Protein AF-Q9XSU1-F1 (afdb_monomer)

Secondary structure (DSSP, 8-state):
-TTTTEEEEE-TTT-PEEEEEGGGBSS--TTBSS----TT---EEEEEEETTEEEEEEEESGGGPPP---TTSPBHHHHHHHHSSS---PPP----

Solvent-accessible surface area (backbone atoms only — not comparable to full-atom values): 5818 Å² total; per-residue (Å²): 77,78,90,79,36,36,46,70,45,76,36,90,87,79,71,46,72,30,38,35,46,35,83,27,46,65,36,53,29,87,56,37,66,56,54,47,69,30,91,92,58,73,66,38,62,45,82,42,87,44,101,89,44,59,24,42,32,66,28,18,12,64,98,69,37,54,24,83,27,29,90,85,46,54,52,40,68,68,61,64,56,66,78,72,65,85,76,81,70,84,84,79,79,88,77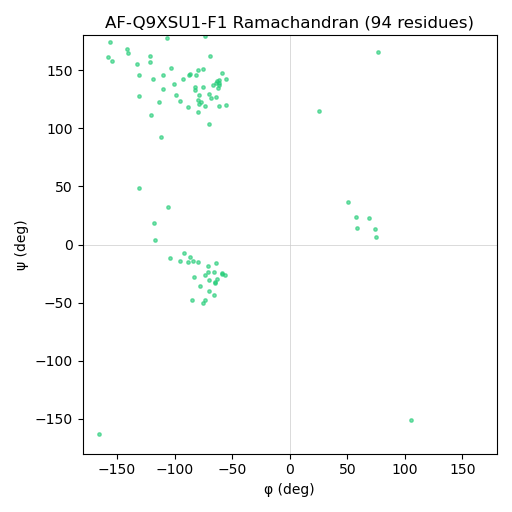,133

Nearest PDB structures (foldseek):
  7f3j-assembly2_C  TM=9.837E-01  e=1.255E-12  Homo sapiens
  6a6j-assembly2_C  TM=9.857E-01  e=1.255E-12  Danio rerio
  6lms-assembly1_A  TM=9.543E-01  e=3.914E-11  Homo sapiens
  1h95-assembly1_A  TM=7.565E-01  e=1.044E-06  Homo sapiens
  4a76-assembly3_E  TM=8.370E-01  e=3.052E-05  Xenopus tropicalis

InterPro domains:
  IPR002059 Cold-shock protein Csp, DNA-binding [PF00313] (1-61)
  IPR002059 Cold-shock protein Csp, DNA-binding [PR00050] (16-25)
  IPR002059 Cold-shock protein Csp, DNA-binding [PR00050] (35-53)
  IPR002059 Cold-shock protein Csp, DNA-binding [PS51857] (1-61)
  IPR002059 Cold-shock protein Csp, DNA-binding [cd04458] (1-61)
  IPR011129 Cold-shock domain [SM00357] (1-62)
  IPR012340 Nucleic acid-binding, OB-fold [G3DSA:2.40.50.140] (1-64)
  IPR012340 Nucleic acid-binding, OB-fold [SSF50249] (1-61)
  IPR019844 Cold-shock domain, conserved site [PS00352] (6-25)
  IPR050181 Cold shock domain-containing protein [PTHR11544] (1-92)

Foldseek 3Di:
DQVVQWDWDQDPPPRDTAIEGLVQQQAADPFFPGRAAADVAAWDFDWDQDPVGTHTHNIAHPPRHHHPGYPPTDTPVVVVCPPPVPPPDPDDDDDD

Structure (mmCIF, N/CA/C/O backbone):
data_AF-Q9XSU1-F1
#
_entry.id   AF-Q9XSU1-F1
#
loop_
_atom_site.group_PDB
_atom_site.id
_atom_site.type_symbol
_atom_site.label_atom_id
_atom_site.label_alt_id
_atom_site.label_comp_id
_atom_site.label_asym_id
_atom_site.label_entity_id
_atom_site.label_seq_id
_atom_site.pdbx_PDB_ins_code
_atom_site.Cartn_x
_atom_site.Cartn_y
_atom_site.Cartn_z
_atom_site.occupancy
_atom_site.B_iso_or_equiv
_atom_site.auth_seq_id
_atom_site.auth_comp_id
_atom_site.auth_asym_id
_atom_site.auth_atom_id
_atom_site.pdbx_PDB_model_num
ATOM 1 N N . ASN A 1 1 ? 8.821 2.631 4.835 1.00 79.44 1 ASN A N 1
ATOM 2 C CA . ASN A 1 1 ? 10.275 2.489 4.578 1.00 79.44 1 ASN A CA 1
ATOM 3 C C . ASN A 1 1 ? 10.505 1.422 3.509 1.00 79.44 1 ASN A C 1
ATOM 5 O O . ASN A 1 1 ? 10.239 0.252 3.749 1.00 79.44 1 ASN A O 1
ATOM 9 N N . VAL A 1 2 ? 11.013 1.813 2.336 1.00 79.81 2 VAL A N 1
ATOM 10 C CA . VAL A 1 2 ? 11.203 0.896 1.193 1.00 79.81 2 VAL A CA 1
ATOM 11 C C . VAL A 1 2 ? 12.232 -0.205 1.469 1.00 79.81 2 VAL A C 1
ATOM 13 O O . VAL A 1 2 ? 12.068 -1.312 0.973 1.00 79.81 2 VAL A O 1
ATOM 16 N N . ARG A 1 3 ? 13.279 0.067 2.262 1.00 81.81 3 AR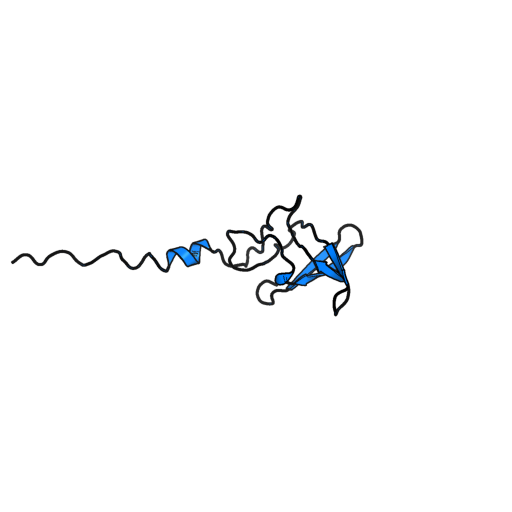G A N 1
ATOM 17 C CA . ARG A 1 3 ? 14.316 -0.932 2.579 1.00 81.81 3 ARG A CA 1
ATOM 18 C C . ARG A 1 3 ? 13.788 -2.030 3.488 1.00 81.81 3 ARG A C 1
ATOM 20 O O . ARG A 1 3 ? 14.118 -3.190 3.287 1.00 81.81 3 ARG A O 1
ATOM 27 N N . ASN A 1 4 ? 12.965 -1.648 4.457 1.00 88.12 4 ASN A N 1
ATOM 28 C CA . ASN A 1 4 ? 12.422 -2.593 5.422 1.00 88.12 4 ASN A CA 1
ATOM 29 C C . ASN A 1 4 ? 11.175 -3.319 4.889 1.00 88.12 4 ASN A C 1
ATOM 31 O O . ASN A 1 4 ? 10.751 -4.306 5.475 1.00 88.12 4 ASN A O 1
ATOM 35 N N . GLY A 1 5 ? 10.578 -2.834 3.794 1.00 90.94 5 GLY A N 1
ATOM 36 C CA . GLY A 1 5 ? 9.408 -3.458 3.176 1.00 90.94 5 GLY A CA 1
ATOM 37 C C . GLY A 1 5 ? 8.103 -3.255 3.949 1.00 90.94 5 GLY A C 1
ATOM 38 O O . GLY A 1 5 ? 7.124 -3.926 3.651 1.00 90.94 5 GLY A O 1
ATOM 39 N N . TYR A 1 6 ? 8.063 -2.337 4.916 1.00 93.50 6 TYR A N 1
ATOM 40 C CA . TYR A 1 6 ? 6.853 -2.007 5.668 1.00 93.50 6 TYR A CA 1
ATOM 41 C C . TYR A 1 6 ? 6.721 -0.505 5.932 1.00 93.50 6 TYR A C 1
ATOM 43 O O . TYR A 1 6 ? 7.675 0.274 5.782 1.00 93.50 6 TYR A O 1
ATOM 51 N N . GLY A 1 7 ? 5.524 -0.095 6.329 1.00 93.56 7 GLY A N 1
ATOM 52 C CA . GLY A 1 7 ? 5.182 1.267 6.713 1.00 93.56 7 GLY A CA 1
ATOM 53 C C . GLY A 1 7 ? 3.844 1.320 7.436 1.00 93.56 7 GLY A C 1
ATOM 54 O O . GLY A 1 7 ? 3.339 0.296 7.890 1.00 93.56 7 GLY A O 1
ATOM 55 N N . PHE A 1 8 ? 3.287 2.523 7.511 1.00 93.88 8 PHE A N 1
ATOM 56 C CA . PHE A 1 8 ? 1.979 2.786 8.093 1.00 93.88 8 PHE A CA 1
ATOM 57 C C . PHE A 1 8 ? 1.166 3.645 7.130 1.00 93.88 8 PHE A C 1
ATOM 59 O O . PHE A 1 8 ? 1.734 4.475 6.415 1.00 93.88 8 PHE A O 1
ATOM 66 N N . ILE A 1 9 ? -0.143 3.419 7.104 1.00 92.88 9 ILE A N 1
ATOM 67 C CA . ILE A 1 9 ? -1.114 4.240 6.385 1.00 92.88 9 ILE A CA 1
ATOM 68 C C . ILE A 1 9 ? -1.983 4.912 7.436 1.00 92.88 9 ILE A C 1
ATOM 70 O O . ILE A 1 9 ? -2.612 4.227 8.241 1.00 92.88 9 ILE A O 1
ATOM 74 N N . ASN A 1 10 ? -2.028 6.241 7.417 1.00 92.25 10 ASN A N 1
ATOM 75 C CA . ASN A 1 10 ? -2.937 6.971 8.283 1.00 92.25 10 ASN A CA 1
ATOM 76 C C . ASN A 1 10 ? -4.339 6.954 7.668 1.00 92.25 10 ASN A C 1
ATOM 78 O O . ASN A 1 10 ? -4.532 7.339 6.510 1.00 92.25 10 ASN A O 1
ATOM 82 N N . ARG A 1 11 ? -5.316 6.476 8.434 1.00 87.38 11 ARG A N 1
ATOM 83 C CA . ARG A 1 11 ? -6.716 6.462 8.025 1.00 87.38 11 ARG A CA 1
ATOM 84 C C . ARG A 1 11 ? -7.344 7.840 8.207 1.00 87.38 11 ARG A C 1
ATOM 86 O O . ARG A 1 11 ? -7.450 8.337 9.322 1.00 87.38 11 ARG A O 1
ATOM 93 N N . ASN A 1 12 ? -7.851 8.423 7.123 1.00 81.06 12 ASN A N 1
ATOM 94 C CA . ASN A 1 12 ? -8.515 9.731 7.175 1.00 81.06 12 ASN A CA 1
ATOM 95 C C . ASN A 1 12 ? -9.826 9.725 7.986 1.00 81.06 12 ASN A C 1
ATOM 97 O O . ASN A 1 12 ? -10.247 10.778 8.458 1.00 81.06 12 ASN A O 1
ATOM 101 N N . ASP A 1 13 ? -10.482 8.570 8.132 1.00 79.88 13 ASP A N 1
ATOM 102 C CA . ASP A 1 13 ? -11.773 8.435 8.816 1.00 79.88 13 ASP A CA 1
ATOM 103 C C . ASP A 1 13 ? -11.630 8.282 10.339 1.00 79.88 13 ASP A C 1
ATOM 105 O O . ASP A 1 13 ? -12.294 8.978 11.102 1.00 79.88 13 ASP A O 1
ATOM 109 N N . THR A 1 14 ? -10.739 7.399 10.780 1.00 81.44 14 THR A N 1
ATOM 110 C CA . THR A 1 14 ? -10.552 7.012 12.190 1.00 81.44 14 THR A CA 1
ATOM 111 C C . THR A 1 14 ? -9.316 7.645 12.830 1.00 81.44 14 THR A C 1
ATOM 113 O O . THR A 1 14 ? -9.174 7.603 14.047 1.00 81.44 14 THR A O 1
ATOM 116 N N . LYS A 1 15 ? -8.432 8.266 12.031 1.00 83.44 15 LYS A N 1
ATOM 117 C CA . LYS A 1 15 ? -7.096 8.759 12.426 1.00 83.44 15 LYS A CA 1
ATOM 118 C C . LYS A 1 15 ? -6.165 7.684 12.993 1.00 83.44 15 LYS A C 1
ATOM 120 O O . LYS A 1 15 ? -5.135 8.018 13.573 1.00 83.44 15 LYS A O 1
ATOM 125 N N . GLU A 1 16 ? -6.507 6.413 12.814 1.00 87.12 16 GLU A N 1
ATOM 126 C CA . GLU A 1 16 ? -5.682 5.288 13.234 1.00 87.12 16 GLU A CA 1
ATOM 127 C C . GLU A 1 16 ? -4.584 5.002 12.207 1.00 87.12 16 GLU A C 1
ATOM 129 O O . GLU A 1 16 ? -4.779 5.138 10.993 1.00 87.12 16 GLU A O 1
ATOM 134 N N . ASP A 1 17 ? -3.427 4.574 12.703 1.00 91.06 17 ASP A N 1
ATOM 135 C CA . ASP A 1 17 ? -2.336 4.103 11.862 1.00 91.06 17 ASP A CA 1
ATOM 136 C C . ASP A 1 17 ? -2.500 2.606 11.607 1.00 91.06 17 ASP A C 1
ATOM 138 O O . ASP A 1 17 ? -2.453 1.788 12.525 1.00 91.06 17 ASP A O 1
ATOM 142 N N . VAL A 1 18 ? -2.662 2.242 10.338 1.00 93.81 18 VAL A N 1
ATOM 143 C CA . VAL A 1 18 ? -2.772 0.847 9.910 1.00 93.81 18 VAL A CA 1
ATOM 144 C C . VAL A 1 18 ? -1.422 0.377 9.398 1.00 93.81 18 VAL A C 1
ATOM 146 O O . VAL A 1 18 ? -0.802 1.020 8.544 1.00 93.81 18 VAL A O 1
ATOM 149 N N . PHE A 1 19 ? -0.950 -0.755 9.913 1.00 94.81 19 PHE A N 1
ATOM 150 C CA . PHE A 1 19 ? 0.306 -1.347 9.473 1.00 94.81 19 PHE A CA 1
ATOM 151 C C . PHE A 1 19 ? 0.191 -1.833 8.024 1.00 94.81 19 PHE A C 1
ATOM 153 O O . PHE A 1 19 ? -0.7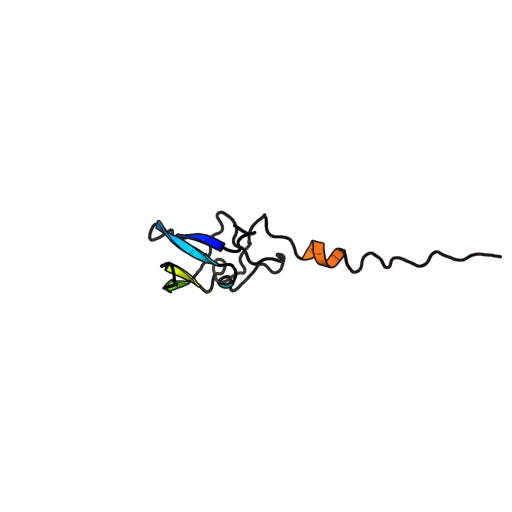98 -2.450 7.648 1.00 94.81 19 PHE A O 1
ATOM 160 N N . VAL A 1 20 ? 1.209 -1.593 7.197 1.00 95.00 20 VAL A N 1
ATOM 161 C CA . VAL A 1 20 ? 1.249 -2.103 5.820 1.00 95.00 20 VAL A CA 1
ATOM 162 C C . VAL A 1 20 ? 2.579 -2.783 5.527 1.00 95.00 20 VAL A C 1
ATOM 164 O O . VAL A 1 20 ? 3.652 -2.195 5.687 1.00 95.00 20 VAL A O 1
ATOM 167 N N . HIS A 1 21 ? 2.510 -4.013 5.020 1.00 95.50 21 HIS A N 1
ATOM 168 C CA . HIS A 1 21 ? 3.658 -4.741 4.493 1.00 95.50 21 HIS A CA 1
ATOM 169 C C . HIS A 1 21 ? 3.670 -4.737 2.955 1.00 95.50 21 HIS A C 1
ATOM 171 O O . HIS A 1 21 ? 2.636 -4.694 2.290 1.00 95.50 21 HIS A O 1
ATOM 177 N N . GLN A 1 22 ? 4.853 -4.826 2.346 1.00 93.62 22 GLN A N 1
ATOM 178 C CA . GLN A 1 22 ? 5.026 -4.820 0.888 1.00 93.62 22 GLN A CA 1
ATOM 179 C C . GLN A 1 22 ? 4.269 -5.954 0.174 1.00 93.62 22 GLN A C 1
ATOM 181 O O . GLN A 1 22 ? 3.936 -5.824 -1.006 1.00 93.62 22 GLN A O 1
ATOM 186 N N . THR A 1 23 ? 4.002 -7.067 0.867 1.00 94.25 23 THR A N 1
ATOM 187 C CA . THR A 1 23 ? 3.237 -8.207 0.333 1.00 94.25 23 THR A CA 1
ATOM 188 C C . THR A 1 23 ? 1.746 -7.912 0.236 1.00 94.25 23 THR A C 1
ATOM 190 O O . THR A 1 23 ? 1.088 -8.481 -0.630 1.00 94.25 23 THR A O 1
ATOM 193 N N . ALA A 1 24 ? 1.225 -6.997 1.057 1.00 95.44 24 ALA A N 1
ATOM 194 C CA . ALA A 1 24 ? -0.171 -6.581 1.012 1.00 95.44 24 ALA A CA 1
ATOM 195 C C . ALA A 1 24 ? -0.504 -5.741 -0.230 1.00 95.44 24 ALA A C 1
ATOM 197 O O . ALA A 1 24 ? -1.668 -5.625 -0.613 1.00 95.44 24 ALA A O 1
ATOM 198 N N . ILE A 1 25 ? 0.512 -5.173 -0.890 1.00 95.56 25 ILE A N 1
ATOM 199 C CA . ILE A 1 25 ? 0.356 -4.378 -2.110 1.00 95.56 25 ILE A CA 1
ATOM 200 C C . ILE A 1 25 ? -0.050 -5.287 -3.262 1.00 95.56 25 ILE A C 1
ATOM 202 O O . ILE A 1 25 ? 0.786 -5.978 -3.849 1.00 95.56 25 ILE A O 1
ATOM 206 N N . LYS A 1 26 ? -1.332 -5.245 -3.629 1.00 95.38 26 LYS A N 1
ATOM 207 C CA . LYS A 1 26 ? -1.924 -6.090 -4.669 1.00 95.38 26 LYS A CA 1
ATOM 208 C C . LYS A 1 26 ? -1.522 -5.624 -6.063 1.00 95.38 26 LYS A C 1
ATOM 210 O O . LYS A 1 26 ? -1.010 -6.416 -6.858 1.00 95.38 26 LYS A O 1
ATOM 215 N N . LYS A 1 27 ? -1.693 -4.328 -6.344 1.00 92.69 27 LYS A N 1
ATOM 216 C CA . LYS A 1 27 ? -1.386 -3.715 -7.647 1.00 92.69 27 LYS A CA 1
ATOM 217 C C . LYS A 1 27 ? -0.190 -2.773 -7.535 1.00 92.69 27 LYS A C 1
ATOM 219 O O . LYS A 1 27 ? -0.335 -1.596 -7.239 1.00 92.69 27 LYS A O 1
ATOM 224 N N . ASN A 1 28 ? 1.002 -3.308 -7.794 1.00 94.00 28 ASN A N 1
ATOM 225 C CA . ASN A 1 28 ? 2.247 -2.537 -7.799 1.00 94.00 28 ASN A CA 1
ATOM 226 C C . ASN A 1 28 ? 2.443 -1.737 -9.097 1.00 94.00 28 ASN A C 1
ATOM 228 O O . ASN A 1 28 ? 2.092 -2.218 -10.177 1.00 94.00 28 ASN A O 1
ATOM 232 N N . ASN A 1 29 ? 3.129 -0.593 -9.009 1.00 93.00 29 ASN A N 1
ATOM 233 C CA . ASN A 1 29 ? 3.548 0.172 -10.177 1.00 93.00 29 ASN A CA 1
ATOM 234 C C . ASN A 1 29 ? 4.375 -0.705 -11.144 1.00 93.00 29 ASN A C 1
ATOM 236 O O . ASN A 1 29 ? 5.469 -1.162 -10.787 1.00 93.00 29 ASN A O 1
ATOM 240 N N . PRO A 1 30 ? 3.948 -0.896 -12.407 1.00 90.44 30 PRO A N 1
ATOM 241 C CA . PRO A 1 30 ? 4.691 -1.702 -13.376 1.00 90.44 30 PRO A CA 1
ATOM 242 C C . PRO A 1 30 ? 6.069 -1.116 -13.720 1.00 90.44 30 PRO A C 1
ATOM 244 O O . PRO A 1 30 ? 6.915 -1.822 -14.274 1.00 90.44 30 PRO A O 1
ATOM 247 N N . ARG A 1 31 ? 6.318 0.161 -13.401 1.00 88.75 31 ARG A N 1
ATOM 248 C CA . ARG A 1 31 ? 7.602 0.843 -13.600 1.00 88.75 31 ARG A CA 1
ATOM 249 C C . ARG A 1 31 ? 8.551 0.696 -12.412 1.00 88.75 31 ARG A C 1
ATOM 251 O O . ARG A 1 31 ? 9.742 0.927 -12.608 1.00 88.75 31 ARG A O 1
ATOM 258 N N . LYS A 1 32 ? 8.081 0.276 -11.233 1.00 89.62 32 LYS A N 1
ATOM 259 C CA . LYS A 1 32 ? 8.902 0.096 -10.024 1.00 89.62 32 LYS A CA 1
ATOM 260 C C . LYS A 1 32 ? 9.250 -1.371 -9.801 1.00 89.62 32 LYS A C 1
ATOM 262 O O . LYS A 1 32 ? 8.445 -2.272 -10.035 1.00 89.62 32 LYS A O 1
ATOM 267 N N . TYR A 1 33 ? 10.495 -1.634 -9.420 1.00 86.50 33 TYR A N 1
ATOM 268 C CA . TYR A 1 33 ? 10.973 -2.989 -9.150 1.00 86.50 33 TYR A CA 1
ATOM 269 C C . TYR A 1 33 ? 10.412 -3.508 -7.826 1.00 86.50 33 TYR A C 1
ATOM 271 O O . TYR A 1 33 ? 9.861 -4.604 -7.783 1.00 86.50 33 TYR A O 1
ATOM 279 N N . LEU A 1 34 ? 10.501 -2.679 -6.786 1.00 90.75 34 LEU A N 1
ATOM 280 C CA . LEU A 1 34 ? 10.007 -2.981 -5.448 1.00 90.75 34 LEU A CA 1
ATOM 281 C C . LEU A 1 34 ? 8.539 -2.586 -5.309 1.00 90.75 34 LEU A C 1
ATOM 283 O O . LEU A 1 34 ? 8.110 -1.578 -5.875 1.00 90.75 34 LEU A O 1
ATOM 287 N N . ARG A 1 35 ? 7.802 -3.373 -4.522 1.00 93.25 35 ARG A N 1
A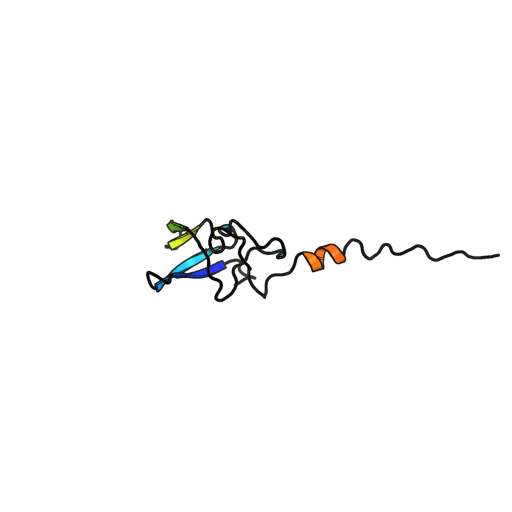TOM 288 C CA . ARG A 1 35 ? 6.459 -3.019 -4.069 1.00 93.25 35 ARG A CA 1
ATOM 289 C C . ARG A 1 35 ? 6.600 -1.994 -2.951 1.00 93.25 35 ARG A C 1
ATOM 291 O O . ARG A 1 35 ? 7.302 -2.231 -1.976 1.00 93.25 35 ARG A O 1
ATOM 298 N N . SER A 1 36 ? 5.993 -0.831 -3.124 1.00 94.50 36 SER A N 1
ATOM 299 C CA . SER A 1 36 ? 6.035 0.249 -2.137 1.00 94.50 36 SER A CA 1
ATOM 300 C C . SER A 1 36 ? 4.849 1.178 -2.346 1.00 94.50 36 SER A C 1
ATOM 302 O O . SER A 1 36 ? 4.283 1.177 -3.436 1.00 94.50 36 SER A O 1
ATOM 304 N N . VAL A 1 37 ? 4.530 1.971 -1.328 1.00 94.31 37 VAL A N 1
ATOM 305 C CA . VAL A 1 37 ? 3.579 3.087 -1.387 1.00 94.31 37 VAL A CA 1
ATOM 306 C C . VAL A 1 37 ? 4.375 4.390 -1.258 1.00 94.31 37 VAL A C 1
ATOM 308 O O . VAL A 1 37 ? 5.440 4.403 -0.627 1.00 94.31 37 VAL A O 1
ATOM 311 N N . GLY A 1 38 ? 3.934 5.443 -1.934 1.00 93.56 38 GLY A N 1
ATOM 312 C CA . GLY A 1 38 ? 4.497 6.784 -1.847 1.00 93.56 38 GLY A CA 1
ATOM 313 C C . GLY A 1 38 ? 4.112 7.504 -0.559 1.00 93.56 38 GLY A C 1
ATOM 314 O O . GLY A 1 38 ? 3.052 7.269 0.015 1.00 93.56 38 GLY A O 1
ATOM 315 N N . ASP A 1 39 ? 4.981 8.403 -0.103 1.00 91.50 39 ASP A N 1
ATOM 316 C CA . ASP A 1 39 ? 4.658 9.283 1.018 1.00 91.50 39 ASP A CA 1
ATOM 317 C C . ASP A 1 39 ? 3.568 10.276 0.575 1.00 91.50 39 ASP A C 1
ATOM 319 O O . ASP A 1 39 ? 3.726 10.948 -0.445 1.00 91.50 39 ASP A O 1
ATOM 323 N N . GLY A 1 40 ? 2.457 10.344 1.316 1.00 90.75 40 GLY A N 1
ATOM 324 C CA . GLY A 1 40 ? 1.289 11.162 0.957 1.00 90.75 40 GLY A CA 1
ATOM 325 C C . GLY A 1 40 ? 0.429 10.595 -0.182 1.00 90.75 40 GLY A C 1
ATOM 326 O O . GLY A 1 40 ? -0.505 11.260 -0.626 1.00 90.75 40 GLY A O 1
ATOM 327 N N . GLU A 1 41 ? 0.719 9.382 -0.660 1.00 93.44 41 GLU A N 1
ATOM 328 C CA . GLU A 1 41 ? -0.090 8.714 -1.679 1.00 93.44 41 GLU A CA 1
ATOM 329 C C . GLU A 1 41 ? -1.446 8.289 -1.095 1.00 93.44 41 GLU A C 1
ATOM 331 O O . GLU A 1 41 ? -1.513 7.628 -0.058 1.00 93.44 41 GLU A O 1
ATOM 336 N N . THR A 1 42 ? -2.538 8.641 -1.776 1.00 93.38 42 THR A N 1
ATOM 337 C CA . THR A 1 42 ? -3.872 8.147 -1.412 1.00 93.38 42 THR A CA 1
ATOM 338 C C . THR A 1 42 ? -4.044 6.724 -1.925 1.00 93.38 42 THR A C 1
ATOM 340 O O . THR A 1 42 ? -3.838 6.463 -3.108 1.00 93.38 42 THR A O 1
ATOM 343 N N . VAL A 1 43 ? -4.450 5.808 -1.049 1.00 94.75 43 VAL A N 1
ATOM 344 C CA . VAL A 1 43 ? -4.599 4.381 -1.356 1.00 94.75 43 VAL A CA 1
ATOM 345 C C . VAL A 1 43 ? -5.932 3.838 -0.849 1.00 94.75 43 VAL A C 1
ATOM 347 O O . VAL A 1 43 ? -6.516 4.371 0.091 1.00 94.75 43 VAL A O 1
ATOM 350 N N . GLN A 1 44 ? -6.397 2.758 -1.472 1.00 95.12 44 GLN A N 1
ATOM 351 C CA . GLN A 1 44 ? -7.530 1.950 -1.028 1.00 95.12 44 GLN A CA 1
ATOM 352 C C . GLN A 1 44 ? -7.022 0.591 -0.550 1.00 95.12 44 GLN A C 1
ATOM 354 O O . GLN A 1 44 ? -6.188 -0.042 -1.207 1.00 95.12 44 GLN A O 1
ATOM 359 N N . PHE A 1 45 ? -7.516 0.152 0.600 1.00 95.00 45 PHE A N 1
ATOM 360 C CA . PHE A 1 45 ? -7.098 -1.082 1.248 1.00 95.00 45 PHE A CA 1
ATOM 361 C C . PHE A 1 45 ? -8.214 -1.623 2.136 1.00 95.00 45 PHE A C 1
ATOM 363 O O . PHE A 1 45 ? -9.078 -0.872 2.587 1.00 95.00 45 PHE A O 1
ATOM 370 N N . ASP A 1 46 ? -8.146 -2.921 2.406 1.00 94.44 46 ASP A N 1
ATOM 371 C CA . ASP A 1 46 ? -8.981 -3.575 3.404 1.00 94.44 46 ASP A CA 1
ATOM 372 C C . ASP A 1 46 ? -8.229 -3.583 4.736 1.00 94.44 46 ASP A C 1
ATOM 374 O O . ASP A 1 46 ? -7.011 -3.770 4.757 1.00 94.44 46 ASP A O 1
ATOM 378 N N . VAL A 1 47 ? -8.935 -3.400 5.849 1.00 93.69 47 VAL A N 1
ATOM 379 C CA . VAL A 1 47 ? -8.349 -3.563 7.185 1.00 93.69 47 VAL A CA 1
ATOM 380 C C . VAL A 1 47 ? -8.637 -4.975 7.665 1.00 93.69 47 VAL A C 1
ATOM 382 O O . VAL A 1 47 ? -9.795 -5.385 7.728 1.00 93.69 47 VAL A O 1
ATOM 385 N N . VAL A 1 48 ? -7.583 -5.710 7.996 1.00 94.44 48 VAL A N 1
ATOM 386 C CA . VAL A 1 48 ? -7.649 -7.063 8.549 1.00 94.44 48 VAL A CA 1
ATOM 387 C C . VAL A 1 48 ? -6.953 -7.105 9.905 1.00 94.44 48 VAL A C 1
ATOM 389 O O . VAL A 1 48 ? -6.102 -6.271 10.215 1.00 94.44 48 VAL A O 1
ATOM 392 N N . GLU A 1 49 ? -7.320 -8.076 10.731 1.00 94.00 49 GLU A N 1
ATOM 393 C CA . GLU A 1 49 ? -6.633 -8.334 11.994 1.00 94.00 49 GLU A CA 1
ATOM 394 C C . GLU A 1 49 ? -5.343 -9.120 11.716 1.00 94.00 49 GLU A C 1
ATOM 396 O O . GLU A 1 49 ? -5.387 -10.247 11.219 1.00 94.00 49 GLU A O 1
ATOM 401 N N . GLY A 1 50 ? -4.194 -8.495 11.974 1.00 90.94 50 GLY A N 1
ATOM 402 C CA . GLY A 1 50 ? -2.867 -9.093 11.845 1.00 90.94 50 GLY A CA 1
ATOM 403 C C . GLY A 1 50 ? -2.234 -9.395 13.205 1.00 90.94 50 GLY A C 1
ATOM 404 O O . GLY A 1 50 ? -2.768 -9.059 14.260 1.00 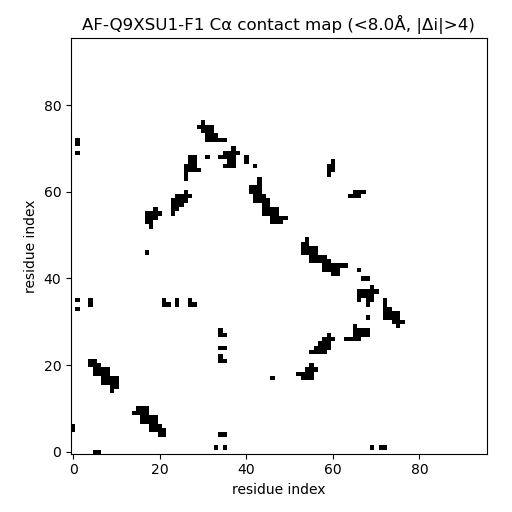90.94 50 GLY A O 1
ATOM 405 N N . GLU A 1 51 ? -1.034 -9.981 13.196 1.00 89.19 51 GLU A N 1
ATOM 406 C CA . GLU A 1 51 ? -0.327 -10.410 14.420 1.00 89.19 51 GLU A CA 1
ATOM 407 C C . GLU A 1 51 ? -0.051 -9.271 15.418 1.00 89.19 51 GLU A C 1
ATOM 409 O O . GLU A 1 51 ? 0.153 -9.510 16.607 1.00 89.19 51 GLU A O 1
ATOM 414 N N . LYS A 1 52 ? 0.004 -8.028 14.929 1.00 86.88 52 LYS A N 1
ATOM 415 C CA . LYS A 1 52 ? 0.347 -6.828 15.709 1.00 86.88 52 LYS A CA 1
ATOM 416 C C . LYS A 1 52 ? -0.795 -5.812 15.772 1.00 86.88 52 LYS A C 1
ATOM 418 O O . LYS A 1 52 ? -0.546 -4.646 16.070 1.00 86.88 52 LYS A O 1
ATOM 423 N N . GLY A 1 53 ? -2.023 -6.239 15.479 1.00 90.44 53 GLY A N 1
ATOM 424 C CA . GLY A 1 53 ? -3.198 -5.375 15.381 1.00 90.44 53 GLY A CA 1
ATOM 425 C C . GLY A 1 53 ? -3.620 -5.134 13.933 1.00 90.44 53 GLY A C 1
ATOM 426 O O . GLY A 1 53 ? -3.423 -5.992 13.075 1.00 90.44 53 GLY A O 1
ATOM 427 N N . ALA A 1 54 ? -4.223 -3.976 13.660 1.00 93.00 54 ALA A N 1
ATOM 428 C CA . ALA A 1 54 ? -4.774 -3.654 12.347 1.00 93.00 54 ALA A CA 1
ATOM 429 C C . ALA A 1 54 ? -3.694 -3.634 11.249 1.00 93.00 54 ALA A C 1
ATOM 431 O O . ALA A 1 54 ? -2.761 -2.825 11.274 1.00 93.00 54 ALA A O 1
ATOM 432 N N . GLU A 1 55 ? -3.861 -4.500 10.254 1.00 95.31 55 GLU A N 1
ATOM 433 C CA . GLU A 1 55 ? -2.999 -4.615 9.083 1.00 95.31 55 GLU A CA 1
ATOM 434 C C . GLU A 1 55 ? -3.793 -4.325 7.805 1.00 95.31 55 GLU A C 1
ATOM 436 O O . GLU A 1 55 ? -4.966 -4.668 7.668 1.00 95.31 55 GLU A O 1
ATOM 441 N N . ALA A 1 56 ? -3.151 -3.663 6.850 1.00 95.44 56 ALA A N 1
ATOM 442 C CA . ALA A 1 56 ? -3.716 -3.386 5.546 1.00 95.44 56 ALA A CA 1
ATOM 443 C C . ALA A 1 56 ? -3.555 -4.607 4.635 1.00 95.44 56 ALA A C 1
ATOM 445 O O . ALA A 1 56 ? -2.456 -5.139 4.481 1.00 95.44 56 ALA A O 1
ATOM 446 N N . ALA A 1 57 ? -4.628 -4.989 3.953 1.00 95.94 57 ALA A N 1
ATOM 447 C CA . ALA A 1 57 ? -4.657 -6.013 2.919 1.00 95.94 57 ALA A CA 1
ATOM 448 C C . ALA A 1 57 ? -5.158 -5.433 1.589 1.00 95.94 57 ALA A C 1
ATOM 450 O O . ALA A 1 57 ? -5.762 -4.364 1.533 1.00 95.94 57 ALA A O 1
ATOM 451 N N . ASN A 1 58 ? -4.890 -6.148 0.491 1.00 95.94 58 ASN A N 1
ATOM 452 C CA . ASN A 1 58 ? -5.339 -5.778 -0.857 1.00 95.94 58 ASN A CA 1
ATOM 453 C C . ASN A 1 58 ? -5.020 -4.321 -1.262 1.00 95.94 58 ASN A C 1
ATOM 455 O O . ASN A 1 58 ? -5.793 -3.701 -1.986 1.00 95.94 58 ASN A O 1
ATOM 459 N N . VAL A 1 59 ? -3.869 -3.782 -0.852 1.00 96.06 59 VAL A N 1
ATOM 460 C CA . VAL A 1 59 ? -3.540 -2.364 -1.058 1.00 96.06 59 VAL A CA 1
ATOM 461 C C . VAL A 1 59 ? -3.427 -2.037 -2.552 1.00 96.06 59 VAL A C 1
ATOM 463 O O . VAL A 1 59 ? -2.690 -2.692 -3.306 1.00 96.06 59 VAL A O 1
ATOM 466 N N . THR A 1 60 ? -4.161 -1.010 -2.971 1.00 96.69 60 THR A N 1
ATOM 467 C CA . THR A 1 60 ? -4.227 -0.468 -4.334 1.00 96.69 60 THR A CA 1
ATOM 468 C C . THR A 1 60 ? -4.315 1.060 -4.303 1.00 96.69 60 THR A C 1
ATOM 470 O O . THR A 1 60 ? -4.504 1.649 -3.243 1.00 96.69 60 THR A O 1
ATOM 473 N N . GLY A 1 61 ? -4.149 1.718 -5.449 1.00 95.25 61 GLY A N 1
ATOM 474 C CA . GLY A 1 61 ? -4.486 3.134 -5.587 1.00 95.25 61 GLY A CA 1
ATOM 475 C C . GLY A 1 61 ? -6.007 3.357 -5.632 1.00 95.25 61 GLY A C 1
ATOM 476 O O . GLY A 1 61 ? -6.773 2.388 -5.605 1.00 95.25 61 GLY A O 1
ATOM 477 N N . PRO A 1 62 ? -6.457 4.617 -5.737 1.00 93.44 62 PRO A N 1
ATOM 478 C CA . PRO A 1 62 ? -7.872 4.954 -5.865 1.00 93.44 62 PRO A CA 1
ATOM 479 C C . PRO A 1 62 ? -8.506 4.222 -7.052 1.00 93.44 62 PRO A C 1
ATOM 481 O O . PRO A 1 62 ? -7.857 4.014 -8.077 1.00 93.44 62 PRO A O 1
ATOM 484 N N . ASP A 1 63 ? -9.749 3.775 -6.903 1.00 93.19 63 ASP A N 1
ATOM 485 C CA . ASP A 1 63 ? -10.482 3.016 -7.930 1.00 93.19 63 ASP A CA 1
ATOM 486 C C . ASP A 1 63 ? -9.774 1.718 -8.367 1.00 93.19 63 ASP A C 1
ATOM 488 O O . ASP A 1 63 ? -9.961 1.192 -9.469 1.00 93.19 63 ASP A O 1
ATOM 492 N N . GLY A 1 64 ? -8.912 1.182 -7.499 1.00 92.69 64 GLY A N 1
ATOM 493 C CA . GLY A 1 64 ? -8.140 -0.018 -7.767 1.00 92.69 64 GLY A CA 1
ATOM 494 C C . GLY A 1 64 ? -7.061 0.167 -8.835 1.00 92.69 64 GLY A C 1
ATOM 495 O O . GLY A 1 64 ? -6.654 -0.822 -9.455 1.00 92.69 64 GLY A O 1
ATOM 496 N N . VAL A 1 65 ? -6.577 1.380 -9.100 1.00 95.62 65 VAL A N 1
ATOM 497 C CA . VAL A 1 65 ? -5.406 1.569 -9.973 1.00 95.62 65 VAL A CA 1
ATOM 498 C C . VAL A 1 65 ? -4.126 1.037 -9.301 1.00 95.62 65 VAL A C 1
ATOM 500 O O . VAL A 1 65 ? -4.107 0.776 -8.095 1.00 95.62 65 VAL A O 1
ATOM 503 N N . PRO A 1 66 ? -3.035 0.789 -10.048 1.00 95.44 66 PRO A N 1
ATOM 504 C CA . PRO A 1 66 ? -1.748 0.494 -9.432 1.00 95.44 66 PRO A CA 1
ATOM 505 C C . PRO A 1 66 ? -1.263 1.660 -8.574 1.00 95.44 66 PRO A C 1
ATOM 507 O O . PRO A 1 66 ? -1.389 2.808 -8.993 1.00 95.44 66 PRO A O 1
ATOM 510 N N . VAL A 1 67 ? -0.652 1.351 -7.429 1.00 95.75 67 VAL A N 1
ATOM 511 C CA . VAL A 1 67 ? 0.002 2.370 -6.596 1.00 95.75 67 VAL A CA 1
ATOM 512 C C . VAL A 1 67 ? 1.094 3.084 -7.394 1.00 95.75 67 VAL A C 1
ATOM 514 O O . VAL A 1 67 ? 1.746 2.473 -8.251 1.00 95.75 67 VAL A O 1
ATOM 517 N N . GLU A 1 68 ? 1.322 4.363 -7.120 1.00 93.56 68 GLU A N 1
ATOM 518 C CA . GLU A 1 68 ? 2.450 5.120 -7.659 1.00 93.56 68 GLU A CA 1
ATOM 519 C C . GLU A 1 68 ? 3.764 4.565 -7.110 1.00 93.56 68 GLU A C 1
ATOM 521 O O . GLU A 1 68 ? 4.720 4.317 -7.860 1.00 93.56 68 GLU A O 1
ATOM 526 N N . GLY A 1 69 ? 3.771 4.286 -5.808 1.00 92.62 69 GLY A N 1
ATOM 527 C CA . GLY A 1 69 ? 4.905 3.758 -5.083 1.00 92.62 69 GLY A CA 1
ATOM 528 C C . GLY A 1 69 ? 5.977 4.797 -4.780 1.00 92.62 69 GLY A C 1
ATOM 529 O O . GLY A 1 69 ? 6.031 5.896 -5.327 1.00 92.62 69 GLY A O 1
ATOM 530 N N . SER A 1 70 ? 6.879 4.437 -3.873 1.00 92.88 70 SER A N 1
ATOM 531 C CA . SER A 1 70 ? 7.837 5.384 -3.315 1.00 92.88 70 SER A CA 1
ATOM 532 C C . SER A 1 70 ? 8.795 5.952 -4.363 1.00 92.88 70 SER A C 1
ATOM 534 O O . SER A 1 70 ? 9.365 5.228 -5.191 1.00 92.88 70 SER A O 1
ATOM 536 N N . ARG A 1 71 ? 9.092 7.254 -4.244 1.00 89.06 71 ARG A N 1
ATOM 537 C CA . ARG A 1 71 ? 10.173 7.919 -4.992 1.00 89.06 71 ARG A CA 1
ATOM 538 C C . ARG A 1 71 ? 11.537 7.254 -4.785 1.00 89.06 71 ARG A C 1
ATOM 540 O O . ARG A 1 71 ? 12.392 7.334 -5.663 1.00 89.06 71 ARG A O 1
ATOM 547 N N . TYR A 1 72 ? 11.729 6.580 -3.650 1.00 88.69 72 TYR A N 1
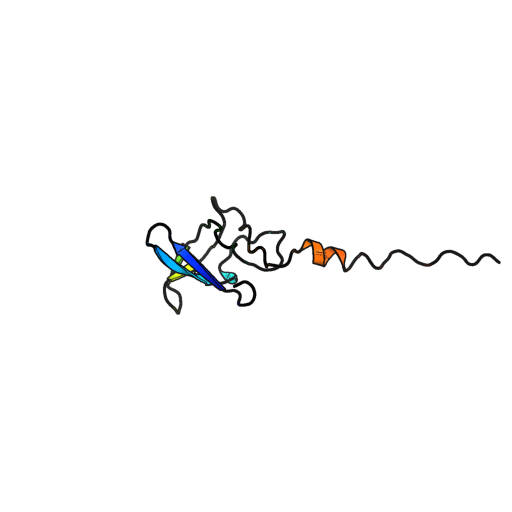ATOM 548 C CA . TYR A 1 72 ? 12.965 5.881 -3.297 1.00 88.69 72 TYR A CA 1
ATOM 549 C C . TYR A 1 72 ? 13.021 4.444 -3.840 1.00 88.69 72 TYR A C 1
ATOM 551 O O . TYR A 1 72 ? 14.078 3.816 -3.800 1.00 88.69 72 TYR A O 1
ATOM 559 N N . ALA A 1 73 ? 11.915 3.906 -4.368 1.00 88.69 73 ALA A N 1
ATOM 560 C CA . ALA A 1 73 ? 11.898 2.585 -4.982 1.00 88.69 73 ALA A CA 1
ATOM 561 C C . ALA A 1 73 ? 12.562 2.604 -6.368 1.00 88.69 73 ALA A C 1
ATOM 563 O O . ALA A 1 73 ? 12.297 3.478 -7.201 1.00 88.69 73 ALA A O 1
ATOM 564 N N . ALA A 1 74 ? 13.408 1.602 -6.626 1.00 86.06 74 ALA A N 1
ATOM 565 C CA . ALA A 1 74 ? 14.155 1.47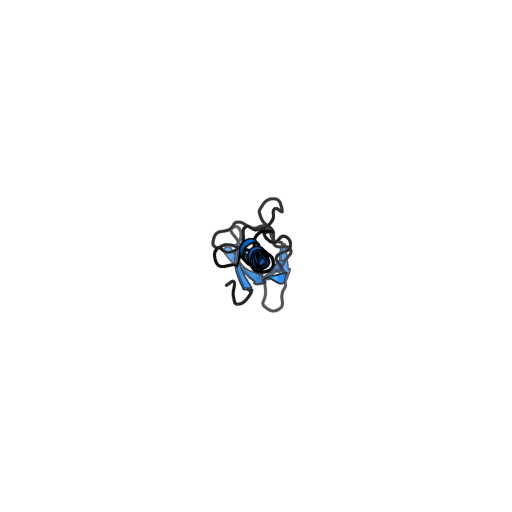4 -7.873 1.00 86.06 74 ALA A CA 1
ATOM 566 C C . ALA A 1 74 ? 13.233 1.277 -9.092 1.00 86.06 74 ALA A C 1
ATOM 568 O O . ALA A 1 74 ? 12.278 0.499 -9.050 1.00 86.06 74 ALA A O 1
ATOM 569 N N . ASP A 1 75 ? 13.548 1.938 -10.209 1.00 85.38 75 ASP A N 1
ATOM 570 C CA . ASP A 1 75 ? 12.795 1.816 -11.464 1.00 85.38 75 ASP A CA 1
ATOM 571 C C . ASP A 1 75 ? 13.225 0.578 -12.276 1.00 85.38 75 ASP A C 1
ATOM 573 O O . ASP A 1 75 ? 14.413 0.365 -12.533 1.00 85.38 75 ASP A O 1
ATOM 577 N N . ARG A 1 76 ? 12.265 -0.185 -12.815 1.00 77.75 76 ARG A N 1
ATOM 578 C CA . ARG A 1 76 ? 12.521 -1.359 -13.678 1.00 77.75 76 ARG A CA 1
ATOM 579 C C . ARG A 1 76 ? 13.236 -1.009 -14.985 1.00 77.75 76 ARG A C 1
ATOM 581 O O . ARG A 1 76 ? 13.981 -1.830 -15.521 1.00 77.75 76 ARG A O 1
ATOM 588 N N . ARG A 1 77 ? 13.029 0.202 -15.523 1.00 68.56 77 ARG A N 1
ATOM 589 C CA . ARG A 1 77 ? 13.629 0.629 -16.804 1.00 68.56 77 ARG A CA 1
ATOM 590 C C . ARG A 1 77 ? 15.156 0.725 -16.743 1.00 68.56 77 ARG A C 1
ATOM 592 O O . ARG A 1 77 ? 15.806 0.435 -17.744 1.00 68.56 77 ARG A O 1
ATOM 599 N N . ARG A 1 78 ? 15.736 1.071 -15.586 1.00 57.81 78 ARG A N 1
ATOM 600 C CA . ARG A 1 78 ? 17.201 1.127 -15.430 1.00 57.81 78 ARG A CA 1
ATOM 601 C C . ARG A 1 78 ? 17.835 -0.263 -15.453 1.00 57.81 78 ARG A C 1
ATOM 603 O O . ARG A 1 78 ? 18.936 -0.406 -15.967 1.00 57.81 78 ARG A O 1
ATOM 610 N N . TYR A 1 79 ? 17.118 -1.287 -14.991 1.00 52.19 79 TYR A N 1
ATOM 611 C CA . TYR A 1 79 ? 17.641 -2.653 -14.940 1.00 52.19 79 TYR A CA 1
ATOM 612 C C . TYR A 1 79 ? 17.621 -3.354 -16.311 1.00 52.19 79 TYR A C 1
ATOM 614 O O . TYR A 1 79 ? 18.563 -4.059 -16.664 1.00 52.19 79 TYR A O 1
ATOM 622 N N . ARG A 1 80 ? 16.606 -3.098 -17.156 1.00 54.53 80 ARG A N 1
ATOM 623 C CA . ARG A 1 80 ? 16.549 -3.679 -18.518 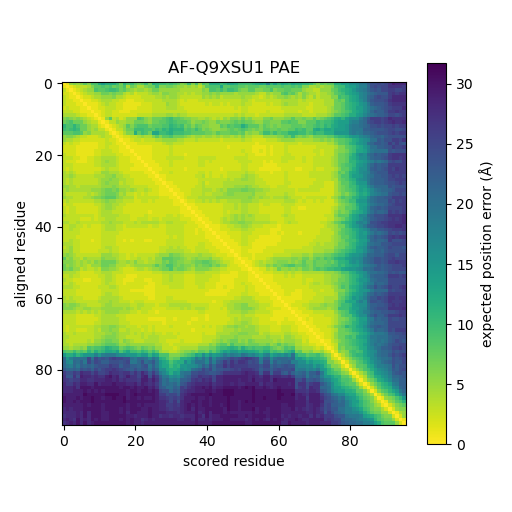1.00 54.53 80 ARG A CA 1
ATOM 624 C C . ARG A 1 80 ? 17.581 -3.101 -19.492 1.00 54.53 80 ARG A C 1
ATOM 626 O O . ARG A 1 80 ? 17.933 -3.772 -20.458 1.00 54.53 80 ARG A O 1
ATOM 633 N N . ARG A 1 81 ? 18.081 -1.880 -19.263 1.00 56.28 81 ARG A N 1
ATOM 634 C CA . ARG A 1 81 ? 19.060 -1.236 -20.162 1.00 56.28 81 ARG A CA 1
ATOM 635 C C . ARG A 1 81 ? 20.498 -1.737 -19.959 1.00 56.28 81 ARG A C 1
ATOM 637 O O . ARG A 1 81 ? 21.335 -1.499 -20.823 1.00 56.28 81 ARG A O 1
ATOM 644 N N . GLY A 1 82 ? 20.781 -2.432 -18.853 1.00 53.62 82 GLY A N 1
ATOM 645 C CA . GLY A 1 82 ? 22.125 -2.918 -18.515 1.00 53.62 82 GLY A CA 1
ATOM 646 C C . GLY A 1 82 ? 22.525 -4.238 -19.182 1.00 53.62 82 GLY A C 1
ATOM 647 O O . GLY A 1 82 ? 23.704 -4.441 -19.448 1.00 53.62 82 GLY A O 1
ATOM 648 N N . TYR A 1 83 ? 21.564 -5.109 -19.512 1.00 53.03 83 TYR A N 1
ATOM 649 C CA . TYR A 1 83 ? 21.863 -6.474 -19.979 1.00 53.03 83 TYR A CA 1
ATOM 650 C C . TYR A 1 83 ? 21.899 -6.652 -21.508 1.00 53.03 83 TYR A C 1
ATOM 652 O O . TYR A 1 83 ? 22.452 -7.636 -21.986 1.00 53.03 83 TYR A O 1
ATOM 660 N N . TYR A 1 84 ? 21.396 -5.686 -22.288 1.00 50.59 84 TYR A N 1
ATOM 661 C CA . TYR A 1 84 ? 21.412 -5.736 -23.764 1.00 50.59 84 TYR A CA 1
ATOM 662 C C . TYR A 1 84 ? 22.244 -4.619 -24.425 1.00 50.59 84 TYR A C 1
ATOM 664 O O . TYR A 1 84 ? 22.296 -4.521 -25.646 1.00 50.59 84 TYR A O 1
ATOM 672 N N . GLY A 1 85 ? 22.921 -3.769 -23.641 1.00 49.41 85 GLY A N 1
ATOM 673 C CA . GLY A 1 85 ? 23.725 -2.646 -24.152 1.00 49.41 85 GLY A CA 1
ATOM 674 C C . GLY A 1 85 ? 25.205 -2.954 -24.415 1.00 49.41 85 GLY A C 1
ATOM 675 O O . GLY A 1 85 ? 25.912 -2.113 -24.960 1.00 49.41 85 GLY A O 1
ATOM 676 N N . ARG A 1 86 ? 25.693 -4.144 -24.041 1.00 50.22 86 ARG A N 1
ATOM 677 C CA . ARG A 1 86 ? 27.097 -4.575 -24.210 1.00 50.22 86 ARG A CA 1
ATOM 678 C C . ARG A 1 86 ? 27.272 -5.591 -25.352 1.00 50.22 86 ARG A C 1
ATOM 680 O O . ARG A 1 86 ? 28.122 -6.466 -25.277 1.00 50.22 86 ARG A O 1
ATOM 687 N N . ARG A 1 87 ? 26.463 -5.499 -26.414 1.00 49.94 87 ARG A N 1
ATOM 688 C CA . ARG A 1 87 ? 26.684 -6.220 -27.688 1.00 49.94 87 ARG A CA 1
ATOM 689 C C . ARG A 1 87 ? 26.568 -5.284 -28.903 1.00 49.94 87 ARG A C 1
ATOM 691 O O . ARG A 1 87 ? 25.877 -5.572 -29.869 1.00 49.94 87 ARG A O 1
ATOM 698 N N . ARG A 1 88 ? 27.248 -4.137 -28.838 1.00 52.16 88 ARG A N 1
ATOM 699 C CA . ARG A 1 88 ? 27.626 -3.292 -29.988 1.00 52.16 88 ARG A CA 1
ATOM 700 C C . ARG A 1 88 ? 29.153 -3.226 -29.950 1.00 52.16 88 ARG A C 1
ATOM 702 O O . ARG A 1 88 ? 29.669 -2.653 -29.004 1.00 52.16 88 ARG A O 1
ATOM 709 N N . GLY A 1 89 ? 29.954 -3.780 -30.843 1.00 51.25 89 GLY A N 1
ATOM 710 C CA . GLY A 1 89 ? 29.827 -4.769 -31.912 1.00 51.25 89 GLY A CA 1
ATOM 711 C C . GLY A 1 89 ? 31.250 -5.344 -32.113 1.00 51.25 89 GLY A C 1
ATOM 712 O O . GLY A 1 89 ? 32.179 -4.855 -31.464 1.00 51.25 89 GLY A O 1
ATOM 713 N N . PRO A 1 90 ? 31.472 -6.371 -32.946 1.00 61.28 90 PRO A N 1
ATOM 714 C CA . PRO A 1 90 ? 32.838 -6.785 -33.274 1.00 61.28 90 PRO A CA 1
ATOM 715 C C . PRO A 1 90 ? 33.587 -5.631 -33.984 1.00 61.28 90 PRO A C 1
ATOM 717 O O . PRO A 1 90 ? 32.971 -4.943 -34.807 1.00 61.28 90 PRO A O 1
ATOM 720 N N . PRO A 1 91 ? 34.8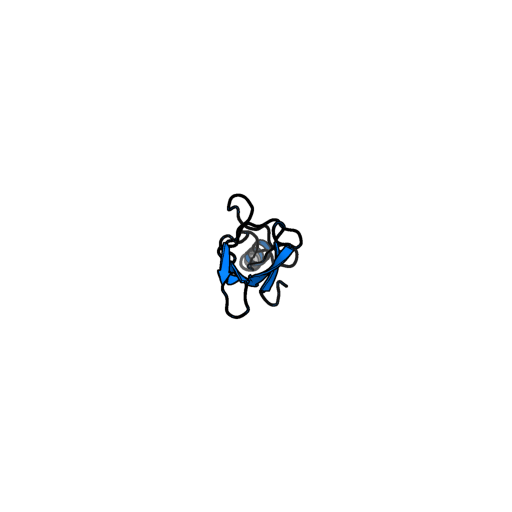72 -5.364 -33.674 1.00 55.56 91 PRO A N 1
ATOM 721 C CA . PRO A 1 91 ? 35.658 -4.380 -34.413 1.00 55.56 91 PRO A CA 1
ATOM 722 C C . PRO A 1 91 ? 35.795 -4.796 -35.886 1.00 55.56 91 PRO A C 1
ATOM 724 O O . PRO A 1 91 ? 35.988 -5.966 -36.209 1.00 55.56 91 PRO A O 1
ATOM 727 N N . ARG A 1 92 ? 35.638 -3.809 -36.776 1.00 56.72 92 ARG A N 1
ATOM 728 C CA . ARG A 1 92 ? 35.759 -3.923 -38.235 1.00 56.72 92 ARG A CA 1
ATOM 729 C C . ARG A 1 92 ? 37.176 -4.342 -38.654 1.00 56.72 92 ARG A C 1
ATOM 731 O O . ARG A 1 92 ? 38.139 -3.742 -38.196 1.00 56.72 92 ARG A O 1
ATOM 738 N N . ASN A 1 93 ? 37.216 -5.304 -39.576 1.00 50.38 93 ASN A N 1
ATOM 739 C CA . ASN A 1 93 ? 38.170 -5.557 -40.665 1.00 50.38 93 ASN A CA 1
ATOM 740 C C . ASN A 1 93 ? 39.608 -5.029 -40.531 1.00 50.38 93 ASN A C 1
ATOM 742 O O . ASN A 1 93 ? 39.858 -3.835 -40.681 1.00 50.38 93 ASN A O 1
ATOM 746 N N . TYR A 1 94 ? 40.552 -5.969 -40.454 1.00 44.62 94 TYR A N 1
ATOM 747 C CA . TYR A 1 94 ? 41.889 -5.801 -41.021 1.00 44.62 94 TYR A CA 1
ATOM 748 C C . TYR A 1 94 ? 41.792 -5.915 -42.551 1.00 44.62 94 TYR A C 1
ATOM 750 O O . TYR A 1 94 ? 41.338 -6.937 -43.066 1.00 44.62 94 TYR A O 1
ATOM 758 N N . ALA A 1 95 ? 42.172 -4.851 -43.258 1.00 51.06 95 ALA A N 1
ATOM 759 C CA . ALA A 1 95 ? 42.543 -4.905 -44.670 1.00 51.06 95 ALA A CA 1
ATOM 760 C C . ALA A 1 95 ? 44.037 -5.262 -44.767 1.00 51.06 95 ALA A C 1
ATOM 762 O O . ALA A 1 95 ? 44.792 -4.930 -43.850 1.00 51.06 95 ALA A O 1
ATOM 763 N N . GLY A 1 96 ? 44.390 -6.000 -45.824 1.00 45.28 96 GLY A N 1
ATOM 764 C CA . GLY A 1 96 ? 45.731 -6.528 -46.096 1.00 45.28 96 GLY A CA 1
ATOM 765 C C . GLY A 1 96 ? 46.786 -5.490 -46.442 1.00 45.28 96 GLY A C 1
ATOM 766 O O . GLY A 1 96 ? 46.434 -4.300 -46.605 1.00 45.28 96 GLY A O 1
#

Organism: Canis lupus familiaris (NCBI:txid9615)

pLDDT: mean 83.43, std 16.2, range [44.62, 96.69]

Mean predicted aligned error: 9.86 Å

Radius of gyration: 20.19 Å; Cα contacts (8 Å, |Δi|>4): 153; chains: 1; bounding box: 58×22×62 Å

Sequence (96 aa):
NVRNGYGFINRNDTKEDVFVHQTAIKKNNPRKYLRSVGDGETVQFDVVEGEKGAEAANVTGPDGVPVEGSRYAADRRRYRRGYYGRRRGPPRNYAG